Protein AF-B3PAW5-F1 (afdb_monomer_lite)

pLDDT: mean 86.71, std 11.18, range [51.34, 96.25]

InterPro domains:
  IPR006149 EB domain [PF01683] (44-86)

Radius of gyration: 32.73 Å; chains: 1; bounding box: 78×46×85 Å

Secondary structure (DSSP, 8-state):
-TTS--B-TT-B-SSGGGB-STTEEEETTTTEEEE-TTS-EE-SSS-EE----TTSB-SSTHHHHTT-TTEEEETTEEEEGGGPEEEE-TTS-EEEE-------------HHHHHHHHHHHHHHHHHHHHHHHHT-

Structure (mmCIF, N/CA/C/O backbone):
data_AF-B3PAW5-F1
#
_entry.id   AF-B3PAW5-F1
#
loop_
_atom_site.group_PDB
_atom_site.id
_atom_site.type_symbol
_atom_site.label_atom_id
_atom_site.label_alt_id
_atom_site.label_comp_id
_atom_site.label_asym_id
_atom_site.label_entity_id
_atom_site.label_seq_id
_atom_site.pdbx_PDB_ins_code
_atom_site.Cartn_x
_atom_site.Cartn_y
_atom_site.Cartn_z
_atom_site.occupancy
_atom_site.B_iso_or_equiv
_atom_site.auth_seq_id
_atom_site.auth_comp_id
_atom_site.auth_asym_id
_atom_site.auth_atom_id
_atom_site.pdbx_PDB_model_num
ATOM 1 N N . TYR A 1 1 ? -25.148 -5.009 9.160 1.00 51.34 1 TYR A N 1
ATOM 2 C CA . TYR A 1 1 ? -24.173 -3.968 9.558 1.00 51.34 1 TYR A CA 1
ATOM 3 C C . TYR A 1 1 ? -24.803 -2.635 9.985 1.00 51.34 1 TYR A C 1
ATOM 5 O O . TYR A 1 1 ? -24.080 -1.789 10.486 1.00 51.34 1 TYR A O 1
ATOM 13 N N . ALA A 1 2 ? -26.128 -2.457 9.897 1.00 56.44 2 ALA A N 1
ATOM 14 C CA . ALA A 1 2 ? -26.842 -1.215 10.234 1.00 56.44 2 ALA A CA 1
ATOM 15 C C . ALA A 1 2 ? -27.038 -0.937 11.747 1.00 56.44 2 ALA A C 1
ATOM 17 O O . ALA A 1 2 ? -27.968 -0.235 12.118 1.00 56.44 2 ALA A O 1
ATOM 18 N N . SER A 1 3 ? -26.204 -1.509 12.623 1.00 71.88 3 SER A N 1
ATOM 19 C CA . SER A 1 3 ? -26.378 -1.406 14.086 1.00 71.88 3 SER A CA 1
ATOM 20 C C . SER A 1 3 ? -25.155 -0.847 14.822 1.00 71.88 3 SER A C 1
ATOM 22 O O . SER A 1 3 ? -25.126 -0.865 16.050 1.00 71.88 3 SER A O 1
ATOM 24 N N . ARG A 1 4 ? -24.135 -0.389 14.087 1.00 84.31 4 ARG A N 1
ATOM 25 C CA . ARG A 1 4 ? -22.973 0.310 14.654 1.00 84.31 4 ARG A CA 1
ATOM 26 C C . ARG A 1 4 ? -23.159 1.818 14.479 1.00 84.31 4 ARG A C 1
ATOM 28 O O . ARG A 1 4 ? -23.905 2.243 13.600 1.00 84.31 4 ARG A O 1
ATOM 35 N N . GLY A 1 5 ? -22.519 2.601 15.342 1.00 88.62 5 GLY A N 1
ATOM 36 C CA . GLY A 1 5 ? -22.581 4.060 15.348 1.00 88.62 5 GLY A CA 1
ATOM 37 C C . GLY A 1 5 ? -21.913 4.698 14.129 1.00 88.62 5 GLY A C 1
ATOM 38 O O . GLY A 1 5 ? -21.621 4.039 13.137 1.00 88.62 5 GLY A O 1
ATOM 39 N N . GLN A 1 6 ? -21.680 6.008 14.194 1.00 91.56 6 GLN A N 1
ATOM 40 C CA . GLN A 1 6 ? -21.124 6.786 13.077 1.00 91.56 6 GLN A CA 1
ATOM 41 C C . GLN A 1 6 ? -19.672 7.229 13.298 1.00 91.56 6 GLN A C 1
ATOM 43 O O . GLN A 1 6 ? -19.107 7.886 12.424 1.00 91.56 6 GLN A O 1
ATOM 48 N N . LYS A 1 7 ? -19.061 6.870 14.437 1.00 94.19 7 LYS A N 1
ATOM 49 C CA . LYS A 1 7 ? -17.706 7.313 14.779 1.00 94.19 7 LYS A CA 1
ATOM 50 C C . LYS A 1 7 ? -16.674 6.695 13.840 1.00 94.19 7 LYS A C 1
ATOM 52 O O . LYS A 1 7 ? -16.759 5.512 13.486 1.00 94.19 7 LYS A O 1
ATOM 57 N N . LYS A 1 8 ? -15.724 7.524 13.433 1.00 94.62 8 LYS A N 1
ATOM 58 C CA . LYS A 1 8 ? -14.672 7.258 12.455 1.00 94.62 8 LYS A CA 1
ATOM 59 C C . LYS A 1 8 ? -13.347 6.966 13.151 1.00 94.62 8 LYS A C 1
ATOM 61 O O . LYS A 1 8 ? -13.245 7.001 14.375 1.00 94.62 8 LYS A O 1
ATOM 66 N N . PHE A 1 9 ? -12.337 6.599 12.376 1.00 94.94 9 PHE A N 1
ATOM 67 C CA . PHE A 1 9 ? -11.007 6.315 12.895 1.00 94.94 9 PHE A CA 1
ATOM 68 C C . PHE A 1 9 ? -10.461 7.516 13.683 1.00 94.94 9 PHE A C 1
ATOM 70 O O . PHE A 1 9 ? -10.489 8.645 13.206 1.00 94.94 9 PHE A O 1
ATOM 77 N N . GLY A 1 10 ? -9.971 7.274 14.899 1.00 94.62 10 GLY A N 1
ATOM 78 C CA . GLY A 1 10 ? -9.452 8.312 15.794 1.00 94.62 10 GLY A CA 1
ATOM 79 C C . GLY A 1 10 ? -10.503 9.051 16.629 1.00 94.62 10 GLY A C 1
ATOM 80 O O . GLY A 1 10 ? -10.129 9.701 17.607 1.00 94.62 10 GLY A O 1
ATOM 81 N N . ASP A 1 11 ? -11.799 8.906 16.336 1.00 95.75 11 ASP A N 1
ATOM 82 C CA . ASP A 1 11 ? -12.851 9.520 17.148 1.00 95.75 11 ASP A CA 1
ATOM 83 C C . ASP A 1 11 ? -12.882 8.917 18.551 1.00 95.75 11 ASP A C 1
ATOM 85 O O . ASP A 1 11 ? -12.754 7.702 18.726 1.00 95.75 11 ASP A O 1
ATOM 89 N N . LYS A 1 12 ? -13.106 9.765 19.560 1.00 95.81 12 LYS A N 1
ATOM 90 C CA . LYS A 1 12 ? -13.249 9.319 20.951 1.00 95.81 12 LYS A CA 1
ATOM 91 C C . LYS A 1 12 ? -14.461 8.416 21.102 1.00 95.81 12 LYS A C 1
ATOM 93 O O . LYS A 1 12 ? -15.546 8.793 20.666 1.00 95.81 12 LYS A O 1
ATOM 98 N N . CYS A 1 13 ? -14.313 7.291 21.781 1.00 94.81 13 CYS A N 1
ATOM 99 C CA . CYS A 1 13 ? -15.385 6.326 22.007 1.00 94.81 13 CYS A CA 1
ATOM 100 C C . CYS A 1 13 ? -15.371 5.824 23.450 1.00 94.81 13 CYS A C 1
ATOM 102 O O . CYS A 1 13 ? -14.316 5.773 24.086 1.00 94.81 13 CYS A O 1
ATOM 104 N N . ASP A 1 14 ? -16.544 5.410 23.925 1.00 93.69 14 ASP A N 1
ATOM 105 C CA . ASP A 1 14 ? -16.682 4.688 25.190 1.00 93.69 14 ASP A CA 1
ATOM 106 C C . ASP A 1 14 ? -16.944 3.200 24.942 1.00 93.69 14 ASP A C 1
ATOM 108 O O . ASP A 1 14 ? -16.449 2.347 25.682 1.00 93.69 14 ASP A O 1
ATOM 112 N N . ASN A 1 15 ? -17.660 2.881 23.858 1.00 92.75 15 ASN A N 1
ATOM 113 C CA . ASN A 1 15 ? -17.959 1.516 23.444 1.00 92.75 15 ASN A CA 1
ATOM 114 C C . ASN A 1 15 ? -17.582 1.245 21.974 1.00 92.75 15 ASN A C 1
ATOM 116 O O . ASN A 1 15 ? -17.759 2.077 21.086 1.00 92.75 15 ASN A O 1
ATOM 120 N N . THR A 1 16 ? -17.128 0.021 21.692 1.00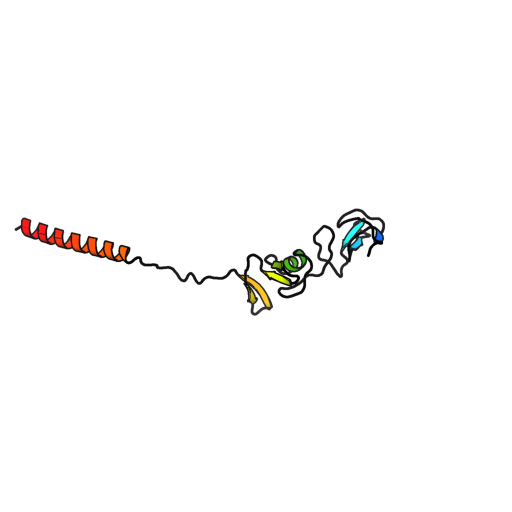 92.50 16 THR A N 1
ATOM 121 C CA . THR A 1 16 ? -16.796 -0.490 20.349 1.00 92.50 16 THR A CA 1
ATOM 122 C C . THR A 1 16 ? -17.953 -0.389 19.352 1.00 92.50 16 THR A C 1
ATOM 124 O O . THR A 1 16 ? -17.725 -0.233 18.150 1.00 92.50 16 THR A O 1
ATOM 127 N N . LEU A 1 17 ? -19.199 -0.459 19.830 1.00 91.81 17 LEU A N 1
ATOM 128 C CA . LEU A 1 17 ? -20.387 -0.326 18.982 1.00 91.81 17 LEU A CA 1
ATOM 129 C C . LEU A 1 17 ? -20.538 1.071 18.373 1.00 91.81 17 LEU A C 1
ATOM 131 O O . LEU A 1 17 ? -21.204 1.202 17.352 1.00 91.81 17 LEU A O 1
ATOM 135 N N . GLU A 1 18 ? -19.913 2.100 18.947 1.00 93.38 18 GLU A N 1
ATOM 136 C CA . GLU A 1 18 ? -19.963 3.464 18.409 1.00 93.38 18 GLU A CA 1
ATOM 137 C C . GLU A 1 18 ? -19.122 3.618 17.136 1.00 93.38 18 GLU A C 1
ATOM 139 O O . GLU A 1 18 ? -19.441 4.455 16.290 1.00 93.38 18 GLU A O 1
ATOM 144 N N . CYS A 1 19 ? -18.080 2.792 16.989 1.00 93.56 19 CYS A N 1
ATOM 145 C CA . CYS A 1 19 ? -17.197 2.781 15.831 1.00 93.56 19 CYS A CA 1
ATOM 146 C C . CYS A 1 19 ? -17.911 2.136 14.634 1.00 93.56 19 CYS A C 1
ATOM 148 O O . CYS A 1 19 ? -18.267 0.949 14.650 1.00 93.56 19 CYS A O 1
ATOM 150 N N . GLY A 1 20 ? -18.150 2.948 13.604 1.00 92.44 20 GLY A N 1
ATOM 151 C CA . GLY A 1 20 ? -19.096 2.667 12.522 1.00 92.44 20 GLY A CA 1
ATOM 152 C C . GLY A 1 20 ? -18.568 1.842 11.356 1.00 92.44 20 GLY A C 1
ATOM 153 O O . GLY A 1 20 ? -19.278 1.657 10.372 1.00 92.44 20 GLY A O 1
ATOM 154 N N . PHE A 1 21 ? -17.330 1.361 11.433 1.00 92.56 21 PHE A N 1
ATOM 155 C CA . PHE A 1 21 ? -16.649 0.704 10.321 1.00 92.56 21 PHE A CA 1
ATOM 156 C C . PHE A 1 21 ? -16.232 -0.736 10.654 1.00 92.56 21 PHE A C 1
ATOM 158 O O . PHE A 1 21 ? -15.999 -1.065 11.823 1.00 92.56 21 PHE A O 1
ATOM 165 N N . PRO A 1 22 ? -16.183 -1.644 9.662 1.00 91.25 22 PRO A N 1
ATOM 166 C CA . PRO A 1 22 ? -15.801 -3.035 9.890 1.00 91.25 22 PRO A CA 1
ATOM 167 C C . PRO A 1 22 ? -14.343 -3.137 10.353 1.00 91.25 22 PRO A C 1
ATOM 169 O O . PRO A 1 22 ? -13.483 -2.401 9.882 1.00 91.25 22 PRO A O 1
ATOM 172 N N . GLY A 1 23 ? -14.075 -4.050 11.291 1.00 91.56 23 GLY A N 1
ATOM 173 C CA . GLY A 1 23 ? -12.737 -4.211 11.870 1.00 91.56 23 GLY A CA 1
ATOM 174 C C . GLY A 1 23 ? -12.342 -3.135 12.884 1.00 91.56 23 GLY A C 1
ATOM 175 O O . GLY A 1 23 ? -11.207 -3.135 13.346 1.00 91.56 23 GLY A O 1
ATOM 176 N N . SER A 1 24 ? -13.258 -2.230 13.245 1.00 94.25 24 SER A N 1
ATOM 177 C CA . SER A 1 24 ? -13.008 -1.213 14.267 1.00 94.25 24 SER A CA 1
ATOM 178 C C . SER A 1 24 ? -13.353 -1.685 15.678 1.00 94.25 24 SER A C 1
ATOM 180 O O . SER A 1 24 ? -14.349 -2.388 15.901 1.00 94.25 24 SER A O 1
ATOM 182 N N . ILE A 1 25 ? -12.543 -1.249 16.639 1.00 95.38 25 ILE A N 1
ATOM 183 C CA . ILE A 1 25 ? -12.733 -1.428 18.078 1.00 95.38 25 ILE A CA 1
ATOM 184 C C . ILE A 1 25 ? -12.484 -0.116 18.815 1.00 95.38 25 ILE A C 1
ATOM 186 O O . ILE A 1 25 ? -11.712 0.726 18.358 1.00 95.38 25 ILE A O 1
ATOM 190 N N . CYS A 1 26 ? -13.130 0.057 19.967 1.00 95.31 26 CYS A N 1
ATOM 191 C CA . CYS A 1 26 ? -12.784 1.150 20.861 1.00 95.31 26 CYS A CA 1
ATOM 192 C C . CYS A 1 26 ? -11.555 0.753 21.682 1.00 95.31 26 CYS A C 1
ATOM 194 O O . CYS A 1 26 ? -11.641 -0.118 22.550 1.00 95.31 26 CYS A O 1
ATOM 196 N N . ASP A 1 27 ? -10.403 1.354 21.386 1.00 94.88 27 ASP A N 1
ATOM 197 C CA . ASP A 1 27 ? -9.150 1.022 22.061 1.00 94.88 27 ASP A CA 1
ATOM 198 C C . ASP A 1 27 ? -9.202 1.496 23.528 1.00 94.88 27 ASP A C 1
ATOM 200 O O . ASP A 1 27 ? -9.415 2.687 23.780 1.00 94.88 27 ASP A O 1
ATOM 204 N N . PRO A 1 28 ? -9.000 0.610 24.523 1.00 91.81 28 PRO A N 1
ATOM 205 C CA . PRO A 1 28 ? -9.145 0.970 25.931 1.00 91.81 28 PRO A CA 1
ATOM 206 C C . PRO A 1 28 ? -8.045 1.915 26.433 1.00 91.81 28 PRO A C 1
ATOM 208 O O . PRO A 1 28 ? -8.273 2.634 27.406 1.00 91.81 28 PRO A O 1
ATOM 211 N N . LYS A 1 29 ? -6.873 1.931 25.782 1.00 92.62 29 LYS A N 1
ATOM 212 C CA . LYS A 1 29 ? -5.737 2.798 26.124 1.00 92.62 29 LYS A CA 1
ATOM 213 C C . LYS A 1 29 ? -5.882 4.169 25.470 1.00 92.62 29 LYS A C 1
ATOM 215 O O . LYS A 1 29 ? -5.705 5.186 26.131 1.00 92.62 29 LYS A O 1
ATOM 220 N N . LYS A 1 30 ? -6.209 4.199 24.176 1.00 93.12 30 LYS A N 1
ATOM 221 C CA . LYS A 1 30 ? -6.347 5.433 23.389 1.00 93.12 30 LYS A CA 1
ATOM 222 C C . LYS A 1 30 ? -7.731 6.073 23.511 1.00 93.12 30 LYS A C 1
ATOM 224 O O . LYS A 1 30 ? -7.891 7.206 23.064 1.00 93.12 30 LYS A O 1
ATOM 229 N N . LYS A 1 31 ? -8.724 5.357 24.056 1.00 94.56 31 LYS A N 1
ATOM 230 C CA . LYS A 1 31 ? -10.135 5.778 24.164 1.00 94.56 31 LYS A CA 1
ATOM 231 C C . LYS A 1 31 ? -10.692 6.321 22.845 1.00 94.56 31 LYS A C 1
ATOM 233 O O . LYS A 1 31 ? -11.427 7.306 22.818 1.00 94.56 31 LYS A O 1
ATOM 238 N N . SER A 1 32 ? -10.287 5.700 21.739 1.00 95.56 32 SER A N 1
ATOM 239 C CA . SER A 1 32 ? -10.655 6.096 20.379 1.00 95.56 32 SER A CA 1
ATOM 240 C C . SER A 1 32 ? -10.877 4.885 19.483 1.00 95.56 32 SER A C 1
ATOM 242 O O . SER A 1 32 ? -10.385 3.790 19.765 1.00 95.56 32 SER A O 1
ATOM 244 N N . CYS A 1 33 ? -11.630 5.082 18.404 1.00 95.94 33 CYS A N 1
ATOM 245 C CA . CYS A 1 33 ? -11.878 4.053 17.408 1.00 95.94 33 CYS A CA 1
ATOM 246 C C . CYS A 1 33 ? -10.594 3.742 16.633 1.00 95.94 33 CYS A C 1
ATOM 248 O O . CYS A 1 33 ? -10.039 4.605 15.953 1.00 95.94 33 CYS A O 1
ATOM 250 N N . GLN A 1 34 ? -10.135 2.501 16.731 1.00 96.25 34 GLN A N 1
ATOM 251 C CA . GLN A 1 34 ? -8.926 1.991 16.088 1.00 96.25 34 GLN A CA 1
ATOM 252 C C . GLN A 1 34 ? -9.245 0.699 15.340 1.00 96.25 34 GLN A C 1
ATOM 254 O O . GLN A 1 34 ? -10.280 0.076 15.578 1.00 96.25 34 GLN A O 1
ATOM 259 N N . CYS A 1 35 ? -8.358 0.289 14.441 1.00 95.50 35 CYS A N 1
ATOM 260 C CA . CYS A 1 35 ? -8.470 -1.017 13.809 1.00 95.50 35 CYS A CA 1
ATOM 261 C C . CYS A 1 35 ? -7.974 -2.134 14.735 1.00 95.50 35 CYS A C 1
ATOM 263 O O . CYS A 1 35 ? -7.099 -1.918 15.573 1.00 95.50 35 CYS A O 1
ATOM 265 N N . THR A 1 36 ? -8.546 -3.327 14.588 1.00 94.69 36 THR A N 1
ATOM 266 C CA . THR A 1 36 ? -8.091 -4.541 15.279 1.00 94.69 36 THR A CA 1
ATOM 267 C C . THR A 1 36 ? -6.690 -4.953 14.839 1.00 94.69 36 THR A C 1
ATOM 269 O O . THR A 1 36 ? -6.300 -4.688 13.704 1.00 94.69 36 THR A O 1
ATOM 272 N N . GLU A 1 37 ? -5.979 -5.702 15.682 1.00 91.75 37 GLU A N 1
ATOM 273 C CA . GLU A 1 37 ? -4.658 -6.261 15.347 1.00 91.75 37 GLU A CA 1
ATOM 274 C C . GLU A 1 37 ? -4.693 -7.175 14.111 1.00 91.75 37 GLU A C 1
ATOM 276 O O . GLU A 1 37 ? -3.745 -7.189 13.333 1.00 91.75 37 GLU A O 1
ATOM 281 N N . ASP A 1 38 ? -5.816 -7.860 13.866 1.00 91.88 38 ASP A N 1
ATOM 282 C CA . ASP A 1 38 ? -6.019 -8.667 12.657 1.00 91.88 38 ASP A CA 1
ATOM 283 C C . ASP A 1 38 ? -6.131 -7.832 11.376 1.00 91.88 38 ASP A C 1
ATOM 285 O O . ASP A 1 38 ? -5.952 -8.358 10.283 1.00 91.88 38 ASP A O 1
ATOM 289 N N . LEU A 1 39 ? -6.486 -6.551 11.479 1.00 94.12 39 LEU A N 1
ATOM 290 C CA . LEU A 1 39 ? -6.735 -5.654 10.349 1.00 94.12 39 LEU A CA 1
ATOM 291 C C . LEU A 1 39 ? -5.988 -4.333 10.576 1.00 94.12 39 LEU A C 1
ATOM 293 O O . LEU A 1 39 ? -6.626 -3.288 10.676 1.00 94.12 39 LEU A O 1
ATOM 297 N N . PRO A 1 40 ? -4.649 -4.358 10.697 1.00 92.12 40 PRO A N 1
ATOM 298 C CA . PRO A 1 40 ? -3.884 -3.230 11.223 1.00 92.12 40 PRO A CA 1
ATOM 299 C C . PRO A 1 40 ? -3.824 -2.033 10.266 1.00 92.12 40 PRO A C 1
ATOM 301 O O . PRO A 1 40 ? -3.476 -0.930 10.684 1.00 92.12 40 PRO A O 1
ATOM 304 N N . VAL A 1 41 ? -4.149 -2.231 8.986 1.00 94.12 41 VAL A N 1
ATOM 305 C CA . VAL A 1 41 ? -4.078 -1.182 7.970 1.00 94.12 41 VAL A CA 1
ATOM 306 C C . VAL A 1 41 ? -5.372 -0.384 7.960 1.00 94.12 41 VAL A C 1
ATOM 308 O O . VAL A 1 41 ? -6.459 -0.955 7.983 1.00 94.12 41 VAL A O 1
ATOM 311 N N . THR A 1 42 ? -5.257 0.938 7.881 1.00 93.94 42 THR A N 1
ATOM 312 C CA . THR A 1 42 ? -6.389 1.865 7.871 1.00 93.94 42 THR A CA 1
ATOM 313 C C . THR A 1 42 ? -6.258 2.861 6.726 1.00 93.94 42 THR A C 1
ATOM 315 O O . THR A 1 42 ? -5.147 3.240 6.373 1.00 93.94 42 THR A O 1
ATOM 318 N N . ASN A 1 43 ? -7.381 3.333 6.181 1.00 92.56 43 ASN A N 1
ATOM 319 C CA . ASN A 1 43 ? -7.408 4.535 5.330 1.00 92.56 43 ASN A CA 1
ATOM 320 C C . ASN A 1 43 ? -7.470 5.833 6.163 1.00 92.56 43 ASN A C 1
ATOM 322 O O . ASN A 1 43 ? -7.859 6.885 5.663 1.00 92.56 43 ASN A O 1
ATOM 326 N N . HIS A 1 44 ? -7.200 5.730 7.468 1.00 93.00 44 HIS A N 1
ATOM 327 C CA . HIS A 1 44 ? -7.293 6.805 8.454 1.00 93.00 44 HIS A CA 1
ATOM 328 C C . HIS A 1 44 ? -8.679 7.460 8.556 1.00 93.00 44 HIS A C 1
ATOM 330 O O . HIS A 1 44 ? -8.800 8.557 9.096 1.00 93.00 44 HIS A O 1
ATOM 336 N N . TYR A 1 45 ? -9.730 6.784 8.081 1.00 93.50 45 TYR A N 1
ATOM 337 C CA . TYR A 1 45 ? -11.084 7.326 8.065 1.00 93.50 45 TYR A CA 1
ATOM 338 C C . TYR A 1 45 ? -12.134 6.300 8.505 1.00 93.50 45 TYR A C 1
ATOM 340 O O . TYR A 1 45 ? -12.728 6.438 9.572 1.00 93.50 45 TYR A O 1
ATOM 348 N N . ASP A 1 46 ? -12.383 5.259 7.712 1.00 93.00 46 ASP A N 1
ATOM 349 C CA . ASP A 1 46 ? -13.485 4.316 7.943 1.00 93.00 46 ASP A CA 1
ATOM 350 C C . ASP A 1 46 ? -13.287 2.924 7.341 1.00 93.00 46 ASP A C 1
ATOM 352 O O . ASP A 1 46 ? -14.251 2.182 7.141 1.00 93.00 46 ASP A O 1
ATOM 356 N N . LYS A 1 47 ? -12.047 2.545 7.053 1.00 93.69 47 LYS A N 1
ATOM 357 C CA . LYS A 1 47 ? -11.718 1.217 6.548 1.00 93.69 47 LYS A CA 1
ATOM 358 C C . LYS A 1 47 ? -10.577 0.641 7.356 1.00 93.69 47 LYS A C 1
ATOM 360 O O . LYS A 1 47 ? -9.571 1.311 7.554 1.00 93.69 47 LYS A O 1
ATOM 365 N N . CYS A 1 48 ? -10.748 -0.607 7.772 1.00 95.00 48 CYS A N 1
ATOM 366 C CA . CYS A 1 48 ? -9.677 -1.444 8.284 1.00 95.00 48 CYS A CA 1
ATOM 367 C C . CYS A 1 48 ? -9.436 -2.591 7.307 1.00 95.00 48 CYS A C 1
ATOM 369 O O . CYS A 1 48 ? -10.374 -3.093 6.681 1.00 95.00 48 CYS A O 1
ATOM 371 N N . GLY A 1 49 ? -8.191 -3.025 7.194 1.00 93.38 49 GLY A N 1
ATOM 372 C CA . GLY A 1 49 ? -7.794 -4.070 6.271 1.00 93.38 49 GLY A CA 1
ATOM 373 C C . GLY A 1 49 ? -6.465 -4.703 6.651 1.00 93.38 49 GLY A C 1
ATOM 374 O O . GLY A 1 49 ? -5.782 -4.273 7.579 1.00 93.38 49 GLY A O 1
ATOM 375 N N . LYS A 1 50 ? -6.101 -5.751 5.918 1.00 94.25 50 LYS A N 1
ATOM 376 C CA . LYS A 1 50 ? -4.762 -6.346 5.975 1.00 94.25 50 LYS A CA 1
ATOM 377 C C . LYS A 1 50 ? -3.863 -5.709 4.930 1.00 94.25 50 LYS A C 1
ATOM 379 O O . LYS A 1 50 ? -4.366 -5.167 3.944 1.00 94.25 50 LYS A O 1
ATOM 384 N N . GLU A 1 51 ? -2.561 -5.788 5.152 1.00 92.75 51 GLU A N 1
ATOM 385 C CA . GLU A 1 51 ? -1.597 -5.543 4.083 1.00 92.75 51 GLU A CA 1
ATOM 386 C C . GLU A 1 51 ? -1.838 -6.526 2.930 1.00 92.75 51 GLU A C 1
ATOM 388 O O . GLU A 1 51 ? -2.263 -7.660 3.160 1.00 92.75 51 GLU A O 1
ATOM 393 N N . ALA A 1 52 ? -1.614 -6.066 1.703 1.00 92.62 52 ALA A N 1
ATOM 394 C CA . ALA A 1 52 ? -1.789 -6.856 0.495 1.00 92.62 52 ALA A CA 1
ATOM 395 C C . ALA A 1 52 ? -0.585 -6.655 -0.434 1.00 92.62 52 ALA A C 1
ATOM 397 O O . ALA A 1 52 ? -0.134 -5.532 -0.668 1.00 92.62 52 ALA A O 1
ATOM 398 N N . ALA A 1 53 ? -0.041 -7.752 -0.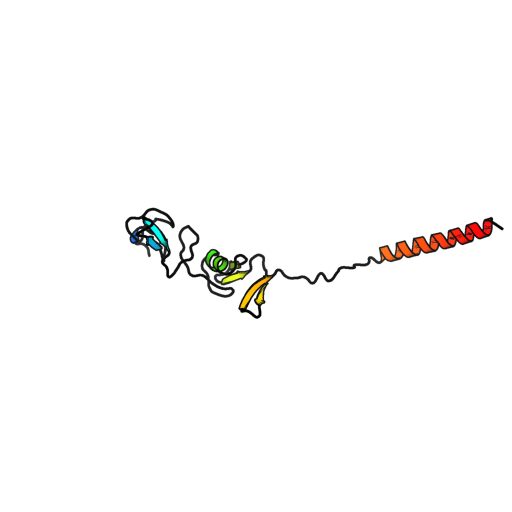951 1.00 91.12 53 ALA A N 1
ATOM 399 C CA . ALA A 1 53 ? 1.046 -7.741 -1.920 1.00 91.12 53 ALA A CA 1
ATOM 400 C C . ALA A 1 53 ? 0.528 -7.523 -3.351 1.00 91.12 53 ALA A C 1
ATOM 402 O O . ALA A 1 53 ? -0.666 -7.611 -3.636 1.00 91.12 53 ALA A O 1
ATOM 403 N N . VAL A 1 54 ? 1.439 -7.257 -4.292 1.00 89.69 54 VAL A N 1
ATOM 404 C CA . VAL A 1 54 ? 1.085 -7.122 -5.714 1.00 89.69 54 VAL A CA 1
ATOM 405 C C . VAL A 1 54 ? 0.389 -8.393 -6.216 1.00 89.69 54 VAL A C 1
ATOM 407 O O . VAL A 1 54 ? 0.853 -9.498 -5.951 1.00 89.69 54 VAL A O 1
ATOM 410 N N . ASN A 1 55 ? -0.696 -8.219 -6.978 1.00 89.88 55 ASN A N 1
ATOM 411 C CA . ASN A 1 55 ? -1.649 -9.244 -7.434 1.00 89.88 55 ASN A CA 1
ATOM 412 C C . ASN A 1 55 ? -2.605 -9.815 -6.371 1.00 89.88 55 ASN A C 1
ATOM 414 O O . ASN A 1 55 ? -3.491 -10.593 -6.736 1.00 89.88 55 ASN A O 1
ATOM 418 N N . GLU A 1 56 ? -2.497 -9.425 -5.101 1.00 92.12 56 GLU A N 1
ATOM 419 C CA . GLU A 1 56 ? -3.478 -9.800 -4.079 1.00 92.12 56 GLU A CA 1
ATOM 420 C C . GLU A 1 56 ? -4.710 -8.890 -4.108 1.00 92.12 56 GLU A C 1
ATOM 422 O O . GLU A 1 56 ? -4.692 -7.789 -4.666 1.00 92.12 56 GLU A O 1
ATOM 427 N N . SER A 1 57 ? -5.805 -9.370 -3.514 1.00 94.06 57 SER A N 1
ATOM 428 C CA . SER A 1 57 ? -7.059 -8.625 -3.423 1.00 94.06 57 SER A CA 1
ATOM 429 C C . SER A 1 57 ? -6.972 -7.481 -2.414 1.00 94.06 57 SER A C 1
ATOM 431 O O . SER A 1 57 ? -6.516 -7.687 -1.289 1.00 94.06 57 SER A O 1
ATOM 433 N N . CYS A 1 58 ? -7.503 -6.317 -2.773 1.00 93.94 58 CYS A N 1
ATOM 434 C CA . CYS A 1 58 ? -7.523 -5.124 -1.929 1.00 93.94 58 CYS A CA 1
ATOM 435 C C . CYS A 1 58 ? -8.876 -4.395 -1.992 1.00 93.94 58 CYS A C 1
ATOM 437 O O . CYS A 1 58 ? -9.674 -4.585 -2.910 1.00 93.94 58 CYS A O 1
ATOM 439 N N . PHE A 1 59 ? -9.120 -3.537 -1.002 1.00 93.00 59 PHE A N 1
ATOM 440 C CA . PHE A 1 59 ? -10.314 -2.700 -0.842 1.00 93.00 59 PHE A CA 1
ATOM 441 C C . PHE A 1 59 ? -10.003 -1.195 -0.855 1.00 93.00 59 PHE A C 1
ATOM 443 O O . PHE A 1 59 ? -10.902 -0.379 -1.086 1.00 93.00 59 PHE A O 1
ATOM 450 N N . PHE A 1 60 ? -8.766 -0.818 -0.531 1.00 94.25 60 PHE A N 1
ATOM 451 C CA . PHE A 1 60 ? -8.271 0.558 -0.513 1.00 94.25 60 PHE A CA 1
ATOM 452 C C . PHE A 1 60 ? -6.747 0.583 -0.699 1.00 94.25 60 PHE A C 1
ATOM 454 O O . PHE A 1 60 ? -6.081 -0.439 -0.525 1.00 94.25 60 PHE A O 1
ATOM 461 N N . ASN A 1 61 ? -6.208 1.736 -1.097 1.00 93.25 61 ASN A N 1
ATOM 462 C CA . ASN A 1 61 ? -4.831 1.864 -1.586 1.00 93.25 61 ASN A CA 1
ATOM 463 C C . ASN A 1 61 ? -3.784 1.586 -0.507 1.00 93.25 61 ASN A C 1
ATOM 465 O O . ASN A 1 61 ? -2.791 0.910 -0.768 1.00 93.25 61 ASN A O 1
ATOM 469 N N . GLU A 1 62 ? -4.048 2.026 0.719 1.00 93.94 62 GLU A N 1
ATOM 470 C CA . GLU A 1 62 ? -3.124 1.937 1.844 1.00 93.94 62 GLU A CA 1
ATOM 471 C C . GLU A 1 62 ? -2.771 0.477 2.192 1.00 93.94 62 GLU A C 1
ATOM 473 O O . GLU A 1 62 ? -1.687 0.206 2.702 1.00 93.94 62 GLU A O 1
ATOM 478 N N . GLN A 1 63 ? -3.632 -0.493 1.842 1.00 94.00 63 GLN A N 1
ATOM 479 C CA . GLN A 1 63 ? -3.330 -1.928 1.968 1.00 94.00 63 GLN A CA 1
ATOM 480 C C . GLN A 1 63 ? -2.132 -2.357 1.121 1.00 94.00 63 GLN A C 1
ATOM 482 O O . GLN A 1 63 ? -1.326 -3.167 1.574 1.00 94.00 63 GLN A O 1
ATOM 487 N N . CYS A 1 64 ? -2.018 -1.805 -0.085 1.00 93.44 64 CYS A N 1
ATOM 488 C CA . CYS A 1 64 ? -0.927 -2.083 -1.009 1.00 93.44 64 CYS A CA 1
ATOM 489 C C . CYS A 1 64 ? 0.318 -1.256 -0.642 1.00 93.44 64 CYS A C 1
ATOM 491 O O . CYS A 1 64 ? 1.441 -1.767 -0.614 1.00 93.44 64 CYS A O 1
ATOM 493 N N . GLU A 1 65 ? 0.114 0.016 -0.278 1.00 91.62 65 GLU A N 1
ATOM 494 C CA . GLU A 1 65 ? 1.189 0.962 0.055 1.00 91.62 65 GLU A CA 1
ATOM 495 C C . GLU A 1 65 ? 2.005 0.548 1.279 1.00 91.62 65 GLU A C 1
ATOM 497 O O . GLU A 1 65 ? 3.208 0.811 1.319 1.00 91.62 65 GLU A O 1
ATOM 502 N N . MET A 1 66 ? 1.379 -0.145 2.237 1.00 86.62 66 MET A N 1
ATOM 503 C CA . MET A 1 66 ? 2.065 -0.703 3.405 1.00 86.62 66 MET A CA 1
ATOM 504 C C . MET A 1 66 ? 3.187 -1.669 3.025 1.00 86.62 66 MET A C 1
ATOM 506 O O . MET A 1 66 ? 4.220 -1.696 3.694 1.00 86.62 66 MET A O 1
ATOM 510 N N . ARG A 1 67 ? 3.007 -2.446 1.948 1.00 83.88 67 ARG A N 1
ATOM 511 C CA . ARG A 1 67 ? 4.035 -3.369 1.459 1.00 83.88 67 ARG A CA 1
ATOM 512 C C . ARG A 1 67 ? 4.974 -2.692 0.471 1.00 83.88 67 ARG A C 1
ATOM 514 O O . ARG A 1 67 ? 6.189 -2.856 0.566 1.00 83.88 67 ARG A O 1
ATOM 521 N N . TYR A 1 68 ? 4.409 -1.941 -0.471 1.00 84.69 68 TYR A N 1
ATOM 522 C CA . TYR A 1 68 ? 5.148 -1.245 -1.516 1.00 84.69 68 TYR A CA 1
ATOM 523 C C . TYR A 1 68 ? 4.505 0.114 -1.792 1.00 84.69 68 TYR A C 1
ATOM 525 O O . TYR A 1 68 ? 3.476 0.197 -2.455 1.00 84.69 68 TYR A O 1
ATOM 533 N N . PHE A 1 69 ? 5.145 1.200 -1.360 1.00 86.19 69 PHE A N 1
ATOM 534 C CA . PHE A 1 69 ? 4.612 2.566 -1.490 1.00 86.19 69 PHE A CA 1
ATOM 535 C C . PHE A 1 69 ? 4.235 2.974 -2.931 1.00 86.19 69 PHE A C 1
ATOM 537 O O . PHE A 1 69 ? 3.351 3.794 -3.151 1.00 86.19 69 PHE A O 1
ATOM 544 N N . GLN A 1 70 ? 4.885 2.388 -3.940 1.00 88.56 70 GLN A N 1
ATOM 545 C CA . GLN A 1 70 ? 4.601 2.647 -5.357 1.00 88.56 70 GLN A CA 1
ATOM 546 C C . GLN A 1 70 ? 3.409 1.845 -5.910 1.00 88.56 70 GLN A C 1
ATOM 548 O O . GLN A 1 70 ? 3.242 1.767 -7.126 1.00 88.56 70 GLN A O 1
ATOM 553 N N . THR A 1 71 ? 2.587 1.241 -5.053 1.00 91.25 71 THR A N 1
ATOM 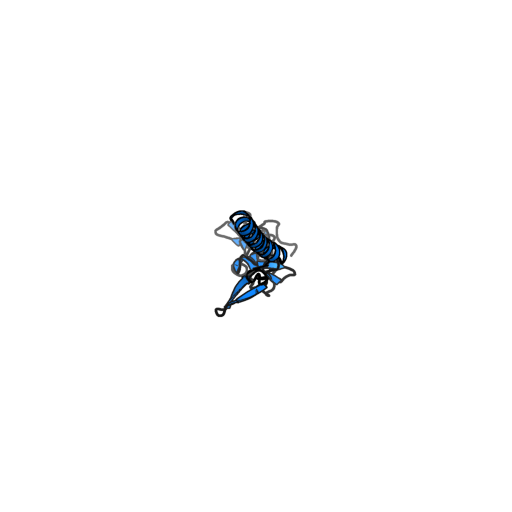554 C CA . THR A 1 71 ? 1.410 0.464 -5.458 1.00 91.25 71 THR A CA 1
ATOM 555 C C . THR A 1 71 ? 0.104 1.178 -5.117 1.00 91.25 71 THR A C 1
ATOM 557 O O . THR A 1 71 ? 0.067 2.129 -4.338 1.00 91.25 71 THR A O 1
ATOM 560 N N . GLU A 1 72 ? -0.969 0.773 -5.781 1.00 92.94 72 GLU A N 1
ATOM 561 C CA . GLU A 1 72 ? -2.330 1.251 -5.559 1.00 92.94 72 GLU A CA 1
ATOM 562 C C . GLU A 1 72 ? -3.324 0.100 -5.715 1.00 92.94 72 GLU A C 1
ATOM 564 O O . GLU A 1 72 ? -3.032 -0.915 -6.356 1.00 92.94 72 GLU A O 1
ATOM 569 N N . CYS A 1 73 ? -4.508 0.266 -5.131 1.00 93.75 73 CYS A N 1
ATOM 570 C CA . CYS A 1 73 ? -5.590 -0.687 -5.279 1.00 93.75 73 CYS A CA 1
ATOM 571 C C . CYS A 1 73 ? -6.428 -0.320 -6.507 1.00 93.75 73 CYS A C 1
ATOM 573 O O . CYS A 1 73 ? -7.244 0.602 -6.460 1.00 93.75 73 CYS A O 1
ATOM 575 N N . ARG A 1 74 ? -6.251 -1.055 -7.610 1.00 92.44 74 ARG A N 1
ATOM 576 C CA . ARG A 1 74 ? -7.004 -0.854 -8.856 1.00 92.44 74 ARG A CA 1
ATOM 577 C C . ARG A 1 74 ? -7.771 -2.120 -9.203 1.00 92.44 74 ARG A C 1
ATOM 579 O O . ARG A 1 74 ? -7.226 -3.217 -9.151 1.00 92.44 74 ARG A O 1
ATOM 586 N N . ASP A 1 75 ? -9.057 -1.972 -9.511 1.00 91.56 75 ASP A N 1
ATOM 587 C CA . ASP A 1 75 ? -9.955 -3.091 -9.835 1.00 91.56 75 ASP A CA 1
ATOM 588 C C . ASP A 1 75 ? -9.968 -4.202 -8.762 1.00 91.56 75 ASP A C 1
ATOM 590 O O . ASP A 1 75 ? -10.121 -5.389 -9.052 1.00 91.56 75 ASP A O 1
ATOM 594 N N . GLY A 1 76 ? -9.784 -3.811 -7.495 1.00 91.50 76 GLY A N 1
ATOM 595 C CA . GLY A 1 76 ? -9.748 -4.729 -6.357 1.00 91.50 76 GLY A CA 1
ATOM 596 C C . GLY A 1 76 ? -8.471 -5.563 -6.255 1.00 91.50 76 GLY A C 1
ATOM 597 O O . GLY A 1 76 ? -8.463 -6.550 -5.519 1.00 91.50 76 GLY A O 1
ATOM 598 N N . ARG A 1 77 ? -7.399 -5.200 -6.973 1.00 94.25 77 ARG A N 1
ATOM 599 C CA . ARG A 1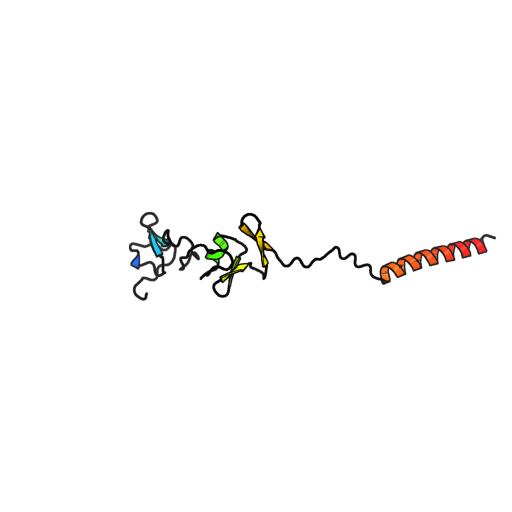 77 ? -6.075 -5.822 -6.858 1.00 94.25 77 ARG A CA 1
ATOM 600 C C . ARG A 1 77 ? -4.971 -4.790 -6.673 1.00 94.25 77 ARG A C 1
ATOM 602 O O . ARG A 1 77 ? -5.022 -3.700 -7.239 1.00 94.25 77 ARG A O 1
ATOM 609 N N . CYS A 1 78 ? -3.952 -5.151 -5.902 1.00 93.56 78 CYS A N 1
ATOM 610 C CA . CYS A 1 78 ? -2.772 -4.309 -5.761 1.00 93.56 78 CYS A CA 1
ATOM 611 C C . CYS A 1 78 ? -1.934 -4.364 -7.037 1.00 93.56 78 CYS A C 1
ATOM 613 O O . CYS A 1 78 ? -1.445 -5.428 -7.429 1.00 93.56 78 CYS A O 1
ATOM 615 N N . ILE A 1 79 ? -1.739 -3.208 -7.660 1.00 92.50 79 ILE A N 1
ATOM 616 C CA . ILE A 1 79 ? -0.899 -3.036 -8.845 1.00 92.50 79 ILE A CA 1
ATOM 617 C C . ILE A 1 79 ? 0.090 -1.895 -8.622 1.00 92.50 79 ILE A C 1
ATOM 619 O O . ILE A 1 79 ? -0.070 -1.091 -7.710 1.00 92.50 79 ILE A O 1
ATOM 623 N N . CYS A 1 80 ? 1.110 -1.795 -9.466 1.00 91.50 80 CYS A N 1
ATOM 624 C CA . CYS A 1 80 ? 1.991 -0.637 -9.449 1.00 91.50 80 CYS A CA 1
ATOM 625 C C . CYS A 1 80 ? 1.285 0.609 -10.008 1.00 91.50 80 CYS A C 1
ATOM 627 O O . CYS A 1 80 ? 0.574 0.535 -11.012 1.00 91.50 80 CYS A O 1
ATOM 629 N N . ARG A 1 81 ? 1.527 1.761 -9.378 1.00 89.88 81 ARG A N 1
ATOM 630 C CA . ARG A 1 81 ? 1.056 3.076 -9.831 1.00 89.88 81 ARG A CA 1
ATOM 631 C C . ARG A 1 81 ? 1.677 3.445 -11.180 1.00 89.88 81 ARG A C 1
ATOM 633 O O . ARG A 1 81 ? 2.708 2.902 -11.572 1.00 89.88 81 ARG A O 1
ATOM 640 N N . PHE A 1 82 ? 1.076 4.419 -11.864 1.00 85.44 82 PHE A N 1
ATOM 641 C CA . PHE A 1 82 ? 1.592 4.996 -13.118 1.00 85.44 82 PHE A CA 1
ATOM 642 C C . PHE A 1 82 ? 1.826 3.975 -14.244 1.00 85.44 82 PHE A C 1
ATOM 644 O O . PHE A 1 82 ? 2.747 4.140 -15.041 1.00 85.44 82 PHE A O 1
ATOM 651 N N . GLU A 1 83 ? 1.028 2.903 -14.291 1.00 79.06 83 GLU A N 1
ATOM 652 C CA . GLU A 1 83 ? 1.156 1.832 -15.297 1.00 79.06 83 GLU A CA 1
ATOM 653 C C . GLU A 1 83 ? 2.554 1.181 -15.324 1.00 79.06 83 GLU A C 1
ATOM 655 O O . GLU A 1 83 ? 2.995 0.628 -16.334 1.00 79.06 83 GLU A O 1
ATOM 660 N N . MET A 1 84 ? 3.268 1.236 -14.196 1.00 83.25 84 MET A N 1
ATOM 661 C CA . MET A 1 84 ? 4.539 0.544 -14.024 1.00 83.25 84 MET A CA 1
ATOM 662 C C . MET A 1 84 ? 4.315 -0.972 -13.972 1.00 83.25 84 MET A C 1
ATOM 664 O O . MET A 1 84 ? 3.273 -1.460 -13.533 1.00 83.25 84 MET A O 1
ATOM 668 N N . SER A 1 85 ? 5.316 -1.740 -14.394 1.00 85.31 85 SER A N 1
ATOM 669 C CA . SER A 1 85 ? 5.278 -3.201 -14.318 1.00 85.31 85 SER A CA 1
ATOM 670 C C . SER A 1 85 ? 5.989 -3.692 -13.054 1.00 85.31 85 SER A C 1
ATOM 672 O O . SER A 1 85 ? 7.103 -3.225 -12.783 1.00 85.31 85 SER A O 1
ATOM 674 N N . PRO A 1 86 ? 5.406 -4.640 -12.297 1.00 88.31 86 PRO A N 1
ATOM 675 C CA . PRO A 1 86 ? 6.082 -5.244 -11.158 1.00 88.31 86 PRO A CA 1
ATOM 676 C C . PRO A 1 86 ? 7.206 -6.169 -11.634 1.00 88.31 86 PRO A C 1
ATOM 678 O O . PRO A 1 86 ? 6.992 -7.062 -12.455 1.00 88.31 86 PRO A O 1
ATOM 681 N N . ILE A 1 87 ? 8.406 -5.967 -11.098 1.00 87.25 87 ILE A N 1
ATOM 682 C CA . ILE A 1 87 ? 9.575 -6.812 -11.332 1.00 87.25 87 ILE A CA 1
ATOM 683 C C . ILE A 1 87 ? 9.879 -7.564 -10.047 1.00 87.25 87 ILE A C 1
ATOM 685 O O . ILE A 1 87 ? 10.123 -6.961 -9.004 1.00 87.25 87 ILE A O 1
ATOM 689 N N . TRP A 1 88 ? 9.888 -8.887 -10.150 1.00 86.62 88 TRP A N 1
ATOM 690 C CA . TRP A 1 88 ? 10.203 -9.782 -9.047 1.00 86.62 88 TRP A CA 1
ATOM 691 C C . TRP A 1 88 ? 11.718 -9.968 -8.968 1.00 86.62 88 TRP A C 1
ATOM 693 O O . TRP A 1 88 ? 12.339 -10.540 -9.867 1.00 86.62 88 TRP A O 1
ATOM 703 N N . GLY A 1 89 ? 12.319 -9.439 -7.907 1.00 82.38 89 GLY A N 1
ATOM 704 C CA . GLY A 1 89 ? 13.711 -9.679 -7.560 1.00 82.38 89 GLY A CA 1
ATOM 705 C C . GLY A 1 89 ? 13.942 -11.142 -7.183 1.00 82.38 89 GLY A C 1
ATOM 706 O O . GLY A 1 89 ? 13.025 -11.857 -6.777 1.00 82.38 89 GLY A O 1
ATOM 707 N N . LYS A 1 90 ? 15.196 -11.596 -7.283 1.00 84.56 90 LYS A N 1
ATOM 708 C CA . LYS A 1 90 ? 15.587 -12.965 -6.891 1.00 84.56 90 LYS A CA 1
ATOM 709 C C . LYS A 1 90 ? 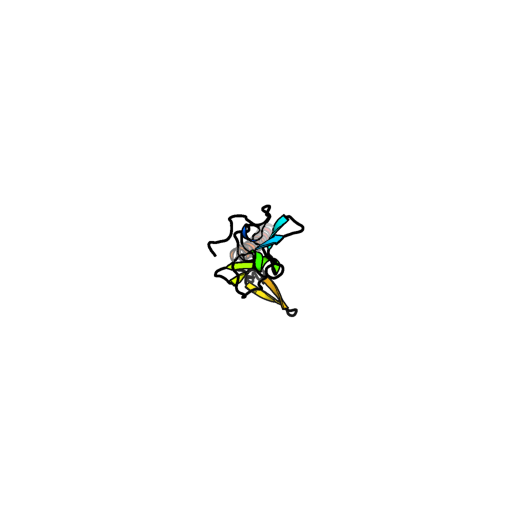15.364 -13.238 -5.399 1.00 84.56 90 LYS A C 1
ATOM 711 O O . LYS A 1 90 ? 15.163 -14.384 -5.020 1.00 84.56 90 LYS A O 1
ATOM 716 N N . ASP A 1 91 ? 15.334 -12.177 -4.598 1.00 80.81 91 ASP A N 1
ATOM 717 C CA . ASP A 1 91 ? 15.102 -12.208 -3.152 1.00 80.81 91 ASP A CA 1
ATOM 718 C C . ASP A 1 91 ? 13.604 -12.163 -2.783 1.00 80.81 91 ASP A C 1
ATOM 720 O O . ASP A 1 91 ? 13.251 -12.041 -1.613 1.00 80.81 91 ASP A O 1
ATOM 724 N N . GLY A 1 92 ? 12.702 -12.219 -3.774 1.00 77.69 92 GLY A N 1
ATOM 725 C CA . GLY A 1 92 ? 11.253 -12.115 -3.570 1.00 77.69 92 GLY A CA 1
ATOM 726 C C . GLY A 1 92 ? 10.741 -10.685 -3.356 1.00 77.69 92 GLY A C 1
ATOM 727 O O . GLY A 1 92 ? 9.557 -10.494 -3.084 1.00 77.69 92 GLY A O 1
ATOM 728 N N . SER A 1 93 ? 11.603 -9.672 -3.487 1.00 81.19 93 SER A N 1
ATOM 729 C CA . SER A 1 93 ? 11.201 -8.263 -3.491 1.00 81.19 93 SER A CA 1
ATOM 730 C C . SER A 1 93 ? 10.449 -7.905 -4.775 1.00 81.19 93 SER A C 1
ATOM 732 O O . SER A 1 93 ? 10.742 -8.431 -5.848 1.00 81.19 93 SER A O 1
ATOM 734 N N . VAL A 1 94 ? 9.483 -6.991 -4.678 1.00 83.81 94 VAL A N 1
ATOM 735 C CA . VAL A 1 94 ? 8.800 -6.418 -5.842 1.00 83.81 94 VAL A CA 1
ATOM 736 C C . VAL A 1 94 ? 9.264 -4.987 -6.025 1.00 83.81 94 VAL A C 1
ATOM 738 O O . VAL A 1 94 ? 9.139 -4.166 -5.119 1.00 83.81 94 VAL A O 1
ATOM 741 N N . GLU A 1 95 ? 9.775 -4.679 -7.209 1.00 86.81 95 GLU A N 1
ATOM 742 C CA . GLU A 1 95 ? 10.058 -3.309 -7.623 1.00 86.81 95 GLU A CA 1
ATOM 743 C C . GLU A 1 95 ? 9.094 -2.903 -8.732 1.00 86.81 95 GLU A C 1
ATOM 745 O O . GLU A 1 95 ? 8.984 -3.580 -9.755 1.00 86.81 95 GLU A O 1
ATOM 750 N N . CYS A 1 96 ? 8.421 -1.770 -8.564 1.00 86.50 96 CYS A N 1
ATOM 751 C CA . CYS A 1 96 ? 7.651 -1.162 -9.638 1.00 86.50 96 CYS A CA 1
ATOM 752 C C . CYS A 1 96 ? 8.610 -0.370 -10.528 1.00 86.50 96 CYS A C 1
ATOM 754 O O . CYS A 1 96 ? 9.106 0.685 -10.136 1.00 86.50 96 CYS A O 1
ATOM 756 N N . LYS A 1 97 ? 8.902 -0.878 -11.730 1.00 85.25 97 LYS A N 1
ATOM 757 C CA . LYS A 1 97 ? 9.671 -0.115 -12.721 1.00 85.25 97 LYS A CA 1
ATOM 758 C C . LYS A 1 97 ? 8.751 0.371 -13.821 1.00 85.25 97 LYS A C 1
ATOM 760 O O . LYS A 1 97 ? 7.948 -0.387 -14.368 1.00 85.25 97 LYS A O 1
ATOM 765 N N . GLY A 1 98 ? 8.905 1.648 -14.157 1.00 78.44 98 GLY A N 1
ATOM 766 C CA . GLY A 1 98 ? 8.365 2.184 -15.396 1.00 78.44 98 GLY A CA 1
ATOM 767 C C . GLY A 1 98 ? 8.899 1.389 -16.574 1.00 78.44 98 GLY A C 1
ATOM 768 O O . GLY A 1 98 ? 9.988 0.807 -16.505 1.00 78.44 98 GLY A O 1
ATOM 769 N N . ARG A 1 99 ? 8.119 1.365 -17.653 1.00 67.75 99 ARG A N 1
ATOM 770 C CA . ARG A 1 99 ? 8.560 0.844 -18.939 1.00 67.75 99 ARG A CA 1
ATOM 771 C C . ARG A 1 99 ? 9.887 1.535 -19.253 1.00 67.75 99 ARG A C 1
ATOM 773 O O . ARG A 1 99 ? 9.916 2.723 -19.560 1.00 67.75 99 ARG A O 1
ATOM 780 N N . GLN A 1 100 ? 10.998 0.814 -19.106 1.00 57.81 100 GLN A N 1
ATOM 781 C CA . GLN A 1 100 ? 12.227 1.209 -19.765 1.00 57.81 100 GLN A CA 1
ATOM 782 C C . GLN A 1 100 ? 11.925 0.992 -21.237 1.00 57.81 100 GLN A C 1
ATOM 784 O O . GLN A 1 100 ? 12.211 -0.069 -21.794 1.00 57.81 100 GLN A O 1
ATOM 789 N N . ASP A 1 101 ? 11.297 1.982 -21.872 1.00 55.12 101 ASP A N 1
ATOM 790 C CA . ASP A 1 101 ? 11.583 2.189 -23.273 1.00 55.12 101 ASP A CA 1
ATOM 791 C C . ASP A 1 101 ? 13.096 2.187 -23.330 1.00 55.12 101 ASP A C 1
ATOM 793 O O . ASP A 1 101 ? 13.766 2.975 -22.653 1.00 55.12 101 ASP A O 1
ATOM 797 N N . LYS A 1 102 ? 13.633 1.185 -24.019 1.00 53.22 102 LYS A N 1
ATOM 798 C CA . LYS A 1 102 ? 15.038 1.119 -24.353 1.00 53.22 102 LYS A CA 1
ATOM 799 C C . LYS A 1 102 ? 15.303 2.332 -25.241 1.00 53.22 102 LYS A C 1
ATOM 801 O O . LYS A 1 102 ? 15.469 2.188 -26.444 1.00 53.22 102 LYS A O 1
ATOM 806 N N . ARG A 1 103 ? 15.394 3.525 -24.652 1.00 53.53 103 ARG A N 1
ATOM 807 C CA . ARG A 1 103 ? 16.296 4.563 -25.115 1.00 53.53 103 ARG A CA 1
ATOM 808 C C . ARG A 1 103 ? 17.684 3.974 -24.894 1.00 53.53 103 ARG A C 1
ATOM 810 O O . ARG A 1 103 ? 18.404 4.334 -23.970 1.00 53.53 103 ARG A O 1
ATOM 817 N N . GLY A 1 104 ? 18.034 3.002 -25.745 1.00 56.84 104 GLY A N 1
ATOM 818 C CA . GLY A 1 104 ? 19.415 2.865 -26.163 1.00 56.84 104 GLY A CA 1
ATOM 819 C C . GLY A 1 104 ? 19.870 4.257 -26.590 1.00 56.84 104 GLY A C 1
ATOM 820 O O . GLY A 1 104 ? 19.016 5.054 -26.989 1.00 56.84 104 GLY A O 1
ATOM 821 N N . PRO A 1 105 ? 21.154 4.595 -26.415 1.00 53.22 105 PRO A N 1
ATOM 822 C CA . PRO A 1 105 ? 21.627 5.939 -26.700 1.00 53.22 105 PRO A CA 1
ATOM 823 C C . PRO A 1 105 ? 21.124 6.320 -28.089 1.00 53.22 105 PRO A C 1
ATOM 825 O O . PRO A 1 105 ? 21.515 5.701 -29.077 1.00 53.22 105 PRO A O 1
ATOM 828 N N . GLU A 1 106 ? 20.187 7.268 -28.161 1.00 59.88 106 GLU A N 1
ATOM 829 C CA . GLU A 1 106 ? 19.735 7.805 -29.433 1.00 59.88 106 GLU A CA 1
ATOM 830 C C . GLU A 1 106 ? 20.864 8.696 -29.936 1.00 59.88 106 GLU A C 1
ATOM 832 O O . GLU A 1 106 ? 20.785 9.918 -29.927 1.00 59.88 106 GLU A O 1
ATOM 837 N N . THR A 1 107 ? 21.965 8.087 -30.374 1.00 61.69 107 THR A N 1
ATOM 838 C CA . THR A 1 107 ? 22.833 8.699 -31.372 1.00 61.69 107 THR A CA 1
ATOM 839 C C . THR A 1 107 ? 22.072 8.678 -32.690 1.00 61.69 107 THR A C 1
ATOM 841 O O . THR A 1 107 ? 22.391 7.931 -33.612 1.00 61.69 107 THR A O 1
ATOM 844 N N . TYR A 1 108 ? 21.002 9.471 -32.742 1.00 64.75 108 TYR A N 1
ATOM 845 C CA . TYR A 1 108 ? 20.336 9.841 -33.971 1.00 64.75 108 TYR A CA 1
ATOM 846 C C . TYR A 1 108 ? 21.282 10.802 -34.692 1.00 64.75 108 TYR A C 1
ATOM 848 O O . TYR A 1 108 ? 21.455 11.956 -34.303 1.00 64.75 108 TYR A O 1
ATOM 856 N N . ILE A 1 109 ? 21.989 10.276 -35.688 1.00 66.50 109 ILE A N 1
ATOM 857 C CA . ILE A 1 109 ? 22.828 11.072 -36.575 1.00 66.50 109 ILE A CA 1
ATOM 858 C C . ILE A 1 109 ? 21.932 11.523 -37.725 1.00 66.50 109 ILE A C 1
ATOM 860 O O . ILE A 1 109 ? 21.649 10.741 -38.632 1.00 66.50 109 ILE A O 1
ATOM 864 N N . ASP A 1 110 ? 21.473 12.774 -37.680 1.00 65.38 110 ASP A N 1
ATOM 865 C CA . ASP A 1 110 ? 20.724 13.365 -38.788 1.00 65.38 110 ASP A CA 1
ATOM 866 C C . ASP A 1 110 ? 21.576 13.326 -40.070 1.00 65.38 110 ASP A C 1
ATOM 868 O O . ASP A 1 110 ? 22.705 13.834 -40.072 1.00 65.38 110 ASP A O 1
ATOM 872 N N . PRO A 1 111 ? 21.054 12.806 -41.196 1.00 77.75 111 PRO A N 1
ATOM 873 C CA . PRO A 1 111 ? 21.756 12.824 -42.481 1.00 77.75 111 PRO A CA 1
ATOM 874 C C . PRO A 1 111 ? 22.185 14.237 -42.910 1.00 77.75 111 PRO A C 1
ATOM 876 O O . PRO A 1 111 ? 23.215 14.413 -43.562 1.00 77.75 111 PRO A O 1
ATOM 879 N N . ALA A 1 112 ? 21.434 15.259 -42.486 1.00 85.06 112 ALA A N 1
ATOM 880 C CA . ALA A 1 112 ? 21.775 16.662 -42.694 1.00 85.06 112 ALA A CA 1
ATOM 881 C C . ALA A 1 112 ? 23.081 17.070 -41.985 1.00 85.06 112 ALA A C 1
ATOM 883 O O . ALA A 1 112 ? 23.870 17.825 -42.551 1.00 85.06 112 ALA A O 1
ATOM 884 N N . MET A 1 113 ? 23.354 16.534 -40.788 1.00 84.88 113 MET A N 1
ATOM 885 C CA . MET A 1 113 ? 24.578 16.829 -40.033 1.00 84.88 113 MET A CA 1
ATOM 886 C C . MET A 1 113 ? 25.824 16.308 -40.761 1.00 84.88 113 MET A C 1
ATOM 888 O O . MET A 1 113 ? 26.836 17.004 -40.840 1.00 84.88 113 MET A O 1
ATOM 892 N N . ILE A 1 114 ? 25.733 15.119 -41.363 1.00 85.94 114 ILE A N 1
ATOM 893 C CA . ILE A 1 114 ? 26.798 14.562 -42.211 1.00 85.94 114 ILE A CA 1
ATOM 894 C C . ILE A 1 114 ? 27.002 15.440 -43.456 1.00 85.94 114 ILE A C 1
ATOM 896 O O . ILE A 1 114 ? 28.138 15.759 -43.808 1.00 85.94 114 ILE A O 1
ATOM 900 N N . GLY A 1 115 ? 25.914 15.882 -44.097 1.00 87.06 115 GLY A N 1
ATOM 901 C CA . GLY A 1 115 ? 25.972 16.735 -45.288 1.00 87.06 115 GLY A CA 1
ATOM 902 C C . GLY A 1 115 ? 26.692 18.067 -45.053 1.00 87.06 115 GLY A C 1
ATOM 903 O O . GLY A 1 115 ? 27.513 18.479 -45.874 1.00 87.06 115 GLY A O 1
ATOM 904 N N . VAL A 1 116 ? 26.454 18.709 -43.906 1.00 90.00 116 VAL A N 1
ATOM 905 C CA . VAL A 1 116 ? 27.119 19.972 -43.540 1.00 90.00 116 VAL A CA 1
ATOM 906 C C . VAL A 1 116 ? 28.627 19.777 -43.349 1.00 90.00 116 VAL A C 1
ATOM 908 O O . VAL A 1 116 ? 29.415 20.584 -43.847 1.00 90.00 116 VAL A O 1
ATOM 911 N N . LEU A 1 117 ? 29.050 18.688 -42.696 1.00 88.94 117 LEU A N 1
ATOM 912 C CA . LEU A 1 117 ? 30.472 18.382 -42.494 1.00 88.94 117 LEU A CA 1
ATOM 913 C C . LEU A 1 117 ? 31.214 18.173 -43.824 1.00 88.94 117 LEU A C 1
ATOM 915 O O . LEU A 1 117 ? 32.302 18.721 -44.014 1.00 88.94 117 LEU A O 1
ATOM 919 N N . VAL A 1 118 ? 30.612 17.443 -44.768 1.00 93.56 118 VAL A N 1
ATOM 920 C CA . VAL A 1 118 ? 31.193 17.224 -46.106 1.00 93.56 118 VAL A CA 1
ATOM 921 C C . VAL A 1 118 ? 31.254 18.530 -46.904 1.00 93.56 118 VAL A C 1
ATOM 923 O O . VAL A 1 118 ? 32.270 18.813 -47.541 1.00 93.56 118 VAL A O 1
ATOM 926 N N . GLY A 1 119 ? 30.209 19.360 -46.835 1.00 93.81 119 GLY A N 1
ATOM 927 C CA . GLY A 1 119 ? 30.169 20.657 -47.513 1.00 93.81 119 GLY A CA 1
ATOM 928 C C . GLY A 1 119 ? 31.280 21.604 -47.054 1.00 93.81 119 GLY A C 1
ATOM 929 O O . GLY A 1 119 ? 31.962 22.198 -47.888 1.00 93.81 119 GLY A O 1
ATOM 930 N N . MET A 1 120 ? 31.526 21.696 -45.743 1.00 90.69 120 MET A N 1
ATOM 931 C CA . MET A 1 120 ? 32.612 22.527 -45.205 1.00 90.69 120 MET A CA 1
ATOM 932 C C . MET A 1 120 ? 33.994 22.045 -45.666 1.00 90.69 120 MET A C 1
ATOM 934 O O . MET A 1 120 ? 34.826 22.862 -46.065 1.00 90.69 120 MET A O 1
ATOM 938 N N . ALA A 1 121 ? 34.232 20.730 -45.668 1.00 94.25 121 ALA A N 1
ATOM 939 C CA . ALA A 1 121 ? 35.494 20.162 -46.134 1.00 94.25 121 ALA A CA 1
ATOM 940 C C . ALA A 1 121 ? 35.733 20.433 -47.630 1.00 94.25 121 ALA A C 1
ATOM 942 O O . ALA A 1 121 ? 36.828 20.841 -48.018 1.00 94.25 121 ALA A O 1
ATOM 943 N N . LEU A 1 122 ? 34.705 20.268 -48.470 1.00 94.56 122 LEU A N 1
ATOM 944 C CA . LEU A 1 122 ? 34.797 20.541 -49.908 1.00 94.56 122 LEU A CA 1
ATOM 945 C C . LEU A 1 122 ? 35.064 22.018 -50.198 1.00 94.56 122 LEU A C 1
ATOM 947 O O . LEU A 1 122 ? 35.938 22.336 -51.003 1.00 94.56 122 LEU A O 1
ATOM 951 N N . MET A 1 123 ? 34.362 22.921 -49.512 1.00 90.75 123 MET A N 1
ATOM 952 C CA . MET A 1 123 ? 34.581 24.362 -49.657 1.00 90.75 123 MET A CA 1
ATOM 953 C C . MET A 1 123 ? 36.019 24.751 -49.307 1.00 90.75 123 MET A C 1
ATOM 955 O O . MET A 1 123 ? 36.640 25.517 -50.042 1.00 90.75 123 MET A O 1
ATOM 959 N N . PHE A 1 124 ? 36.577 24.183 -48.235 1.00 93.25 124 PHE A N 1
ATOM 960 C CA . PHE A 1 124 ? 37.966 24.423 -47.849 1.00 93.25 124 PHE A CA 1
ATOM 961 C C . PHE A 1 124 ? 38.955 23.982 -48.940 1.00 93.25 124 PHE A C 1
ATOM 963 O O . PHE A 1 124 ? 39.835 24.752 -49.319 1.00 93.25 124 PHE A O 1
ATOM 970 N N . VAL A 1 125 ? 38.772 22.785 -49.510 1.00 93.75 125 VAL A N 1
ATOM 971 C CA . VAL A 1 125 ? 39.623 22.276 -50.601 1.00 93.75 125 VAL A CA 1
ATOM 972 C C . VAL A 1 125 ? 39.550 23.177 -51.835 1.00 93.75 125 VAL A C 1
ATOM 974 O O . VAL A 1 125 ? 40.589 23.525 -52.397 1.00 93.75 125 VAL A O 1
ATOM 977 N N . ILE A 1 126 ? 38.346 23.596 -52.237 1.00 91.62 126 ILE A N 1
ATOM 978 C CA . ILE A 1 126 ? 38.150 24.479 -53.395 1.00 91.62 126 ILE A CA 1
ATOM 979 C C . ILE A 1 126 ? 38.869 25.817 -53.174 1.00 91.62 126 ILE A C 1
ATOM 981 O O . ILE A 1 126 ? 39.610 26.262 -54.049 1.00 91.62 126 ILE A O 1
ATOM 985 N N . ILE A 1 127 ? 38.723 26.427 -51.992 1.00 90.94 127 ILE A N 1
ATOM 986 C CA . ILE A 1 127 ? 39.415 27.677 -51.647 1.00 90.94 127 ILE A CA 1
ATOM 987 C C . ILE A 1 127 ? 40.937 27.490 -51.692 1.00 90.94 127 ILE A C 1
ATOM 989 O O . ILE A 1 127 ? 41.633 28.319 -52.275 1.00 90.94 127 ILE A O 1
ATOM 993 N N . CYS A 1 128 ? 41.474 26.397 -51.140 1.00 90.25 128 CYS A N 1
ATOM 994 C CA . CYS A 1 128 ? 42.910 26.112 -51.194 1.00 90.25 128 CYS A CA 1
ATOM 995 C C . CYS A 1 128 ? 43.438 26.001 -52.631 1.00 90.25 128 CYS A C 1
ATOM 997 O O . CYS A 1 128 ? 44.519 26.512 -52.920 1.00 90.25 128 CYS A O 1
ATOM 999 N N . VAL A 1 129 ? 42.691 25.362 -53.535 1.00 91.50 129 VAL A N 1
ATOM 1000 C CA . VAL A 1 129 ? 43.067 25.248 -54.955 1.00 91.50 129 VAL A CA 1
ATOM 1001 C C . VAL A 1 129 ? 43.039 26.612 -55.640 1.00 91.50 129 VAL A C 1
ATOM 1003 O O . VAL A 1 129 ? 43.981 26.962 -56.348 1.00 91.50 129 VAL A O 1
ATOM 1006 N N . VAL A 1 130 ? 42.000 27.410 -55.394 1.00 90.56 130 VAL A N 1
ATOM 1007 C CA . VAL A 1 130 ? 41.875 28.758 -55.963 1.00 90.56 130 VAL A CA 1
ATOM 1008 C C . VAL A 1 130 ? 43.013 29.663 -55.485 1.00 90.56 130 VAL A C 1
ATOM 1010 O O . VAL A 1 130 ? 43.666 30.308 -56.300 1.00 90.56 130 VAL A O 1
ATOM 1013 N N . LEU A 1 131 ? 43.317 29.666 -54.184 1.00 86.06 131 LEU A N 1
ATOM 1014 C CA . LEU A 1 131 ? 44.441 30.435 -53.642 1.00 86.06 131 LEU A CA 1
ATOM 1015 C C . LEU A 1 131 ? 45.788 29.976 -54.222 1.00 86.06 131 LEU A C 1
ATOM 1017 O O . LEU A 1 131 ? 46.660 30.806 -54.462 1.00 86.06 131 LEU A O 1
ATOM 1021 N N . ARG A 1 132 ? 45.964 28.676 -54.492 1.00 81.88 132 ARG A N 1
ATOM 1022 C CA . ARG A 1 132 ? 47.166 28.151 -55.164 1.00 81.88 132 ARG A CA 1
ATOM 1023 C C . ARG A 1 132 ? 47.273 28.601 -56.621 1.00 81.88 132 ARG A C 1
ATOM 1025 O O . ARG A 1 132 ? 48.383 28.870 -57.060 1.00 81.88 132 ARG A O 1
ATOM 1032 N N . LEU A 1 133 ? 46.154 28.705 -57.334 1.00 80.69 133 LEU A N 1
ATOM 1033 C CA . LEU A 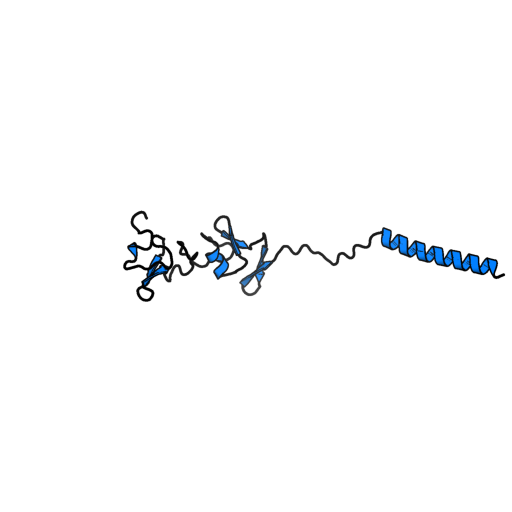1 133 ? 46.105 29.179 -58.721 1.00 80.69 133 LEU A CA 1
ATOM 1034 C C . LEU A 1 133 ? 46.425 30.673 -58.852 1.00 80.69 133 LEU A C 1
ATOM 1036 O O . LEU A 1 133 ? 47.101 31.059 -59.796 1.00 80.69 133 LEU A O 1
ATOM 1040 N N . PHE A 1 134 ? 45.968 31.508 -57.916 1.00 72.88 134 PHE A N 1
ATOM 1041 C CA . PHE A 1 134 ? 46.258 32.950 -57.924 1.00 72.88 134 PHE A CA 1
ATOM 1042 C C . PHE A 1 134 ? 47.626 33.319 -57.327 1.00 72.88 134 PHE A C 1
ATOM 1044 O O . PHE A 1 134 ? 48.073 34.450 -57.485 1.00 72.88 134 PHE A O 1
ATOM 1051 N N . SER A 1 135 ? 48.282 32.393 -56.622 1.00 72.31 135 SER A N 1
ATOM 1052 C CA . SER A 1 135 ? 49.617 32.583 -56.036 1.00 72.31 135 SER A CA 1
ATOM 1053 C C . SER A 1 135 ? 50.760 32.151 -56.972 1.00 72.31 135 SER A C 1
ATOM 1055 O O . SER A 1 135 ? 51.908 32.096 -56.518 1.00 72.31 135 SER A O 1
ATOM 1057 N N . GLN A 1 136 ? 50.460 31.799 -58.227 1.00 56.38 136 GLN A N 1
ATOM 1058 C CA . GLN A 1 136 ? 51.445 31.447 -59.252 1.00 56.38 136 GLN A CA 1
ATOM 1059 C C . GLN A 1 136 ? 51.677 32.604 -60.225 1.00 56.38 136 GLN A C 1
ATOM 1061 O O . GLN A 1 136 ? 50.687 33.279 -60.583 1.00 56.38 136 GLN A O 1
#

Sequence (136 aa):
YASRGQKKFGDKCDNTLECGFPGSICDPKKKSCQCTEDLPVTNHYDKCGKEAAVNESCFFNEQCEMRYFQTECRDGRCICRFEMSPIWGKDGSVECKGRQDKRGPETYIDPAMIGVLVGMALMFVIICVVLRLFSQ

Foldseek 3Di:
DVQAADFWFFAAADFQSNQDAPQWGQDPVSNGIAGDPQFRFDPSTHDTHAAADAQGFDDWARSHCVQPVQWGQDPRGIDGPPPFHWDQDPVRDTDGHRPPPPPPPPPVDPPVNVVVVVVVVVVVVVVVVVVVVVVD

Organism: Drosophila erecta (NCBI:txid7220)